Protein AF-A0A6P1DMI0-F1 (afdb_monomer)

Sequence (154 aa):
MKKLNNHMDSKLKIDDQISFDSKMQEMHSEELGFKTPENYFAQSKTTILEKVSNQREDRFNHFSRKRIVWAVAATIAIIFAVSVFKPNALPTLDNVPAIVSDTIDHLQNNNLAQGEIKEDEILITSLFVPDNEIDEFVDNYVLEELVYDEVMAN

Mean predicted aligned error: 22.58 Å

pLDDT: mean 71.64, std 15.77, range [43.0, 93.94]

Foldseek 3Di:
DDDDDPPPVVVVVVVVVVVVVVVVCCCCCPVVVHHDDPCPVVVVVVVVVVCVVVVPPPPPDPPPPVVVVVVVVVVVVVVVCCVVPDVPPPDDPVCDPCVCVVVVVVVVPDDPPPDPCPPVNLVVVLVVDDPVCSVVSVVVVVVVVVVVVVVVVD

Radius of gyration: 33.73 Å; Cα contacts (8 Å, |Δi|>4): 21; chains: 1; bounding box: 72×58×72 Å

Solvent-accessible surface area (backbone atoms only — not comparable to full-atom values): 9568 Å² total; per-residue (Å²): 142,89,88,87,70,76,68,63,63,51,53,54,54,50,52,55,50,54,52,50,47,52,50,52,52,44,45,36,39,74,75,66,67,40,85,72,65,87,64,47,65,62,51,50,52,53,52,49,54,51,53,66,58,57,71,69,70,82,73,80,63,89,71,56,69,69,55,52,57,55,53,57,51,51,54,55,50,51,52,51,50,54,67,70,55,56,86,81,70,70,71,58,84,91,60,69,61,73,85,54,45,68,55,51,60,46,57,77,70,44,70,95,72,80,56,90,77,48,80,69,49,57,64,56,52,54,75,75,46,57,83,94,48,42,66,62,54,51,52,53,50,56,53,51,53,55,50,51,51,59,62,73,73,107

Structure (mmCIF, N/CA/C/O backbone):
data_AF-A0A6P1DMI0-F1
#
_entry.id   AF-A0A6P1DMI0-F1
#
loop_
_atom_site.group_PDB
_atom_site.id
_atom_site.type_symbol
_atom_site.label_atom_id
_atom_site.label_alt_id
_atom_site.label_comp_id
_atom_site.label_asym_id
_atom_site.label_entity_id
_atom_site.label_seq_id
_atom_site.pdbx_PDB_ins_code
_atom_site.Cartn_x
_atom_site.Cartn_y
_atom_site.Cartn_z
_atom_site.occupancy
_atom_site.B_iso_or_equiv
_atom_site.auth_seq_id
_atom_site.auth_comp_id
_atom_site.auth_asym_id
_atom_site.auth_atom_id
_atom_site.pdbx_PDB_model_num
ATOM 1 N N . MET A 1 1 ? 21.608 -17.319 35.204 1.00 45.62 1 MET A N 1
ATOM 2 C CA . MET A 1 1 ? 20.183 -17.599 35.496 1.00 45.62 1 MET A CA 1
ATOM 3 C C . MET A 1 1 ? 19.466 -16.289 35.803 1.00 45.62 1 MET A C 1
ATOM 5 O O . MET A 1 1 ? 19.750 -15.700 36.833 1.00 45.62 1 MET A O 1
ATOM 9 N N . LYS A 1 2 ? 18.581 -15.812 34.919 1.00 48.62 2 LYS A N 1
ATOM 10 C CA . LYS A 1 2 ? 17.611 -14.740 35.212 1.00 48.62 2 LYS A CA 1
ATOM 11 C C . LYS A 1 2 ? 16.323 -15.034 34.439 1.00 48.62 2 LYS A C 1
ATOM 13 O O . LYS A 1 2 ? 16.154 -14.609 33.305 1.00 48.62 2 LYS A O 1
ATOM 18 N N . LYS A 1 3 ? 15.447 -15.832 35.042 1.00 53.44 3 LYS A N 1
ATOM 19 C CA . LYS A 1 3 ? 14.023 -15.890 34.703 1.00 53.44 3 LYS A CA 1
ATOM 20 C C . LYS A 1 3 ? 13.304 -15.488 35.973 1.00 53.44 3 LYS A C 1
ATOM 22 O O . LYS A 1 3 ? 13.368 -16.261 36.915 1.00 53.44 3 LYS A O 1
ATOM 27 N N . LEU A 1 4 ? 12.708 -14.303 36.001 1.00 59.50 4 LEU A N 1
ATOM 28 C CA . LEU A 1 4 ? 11.660 -13.871 36.930 1.00 59.50 4 LEU A CA 1
ATOM 29 C C . LEU A 1 4 ? 11.261 -12.455 36.496 1.00 59.50 4 LEU A C 1
ATOM 31 O O . LEU A 1 4 ? 12.139 -11.601 36.412 1.00 59.50 4 LEU A O 1
ATOM 35 N N . ASN A 1 5 ? 9.983 -12.284 36.122 1.00 52.38 5 ASN A N 1
ATOM 36 C CA . ASN A 1 5 ? 9.144 -11.076 36.298 1.00 52.38 5 ASN A CA 1
ATOM 37 C C . ASN A 1 5 ? 7.915 -11.001 35.368 1.00 52.38 5 ASN A C 1
ATOM 39 O O . ASN A 1 5 ? 7.096 -10.110 35.526 1.00 52.38 5 ASN A O 1
ATOM 43 N N . ASN A 1 6 ? 7.673 -11.975 34.487 1.00 55.72 6 ASN A N 1
ATOM 44 C CA . ASN A 1 6 ? 6.541 -11.876 33.546 1.00 55.72 6 ASN A CA 1
ATOM 45 C C . ASN A 1 6 ? 5.152 -12.209 34.139 1.00 55.72 6 ASN A C 1
ATOM 47 O O . ASN A 1 6 ? 4.156 -12.079 33.437 1.00 55.72 6 ASN A O 1
ATOM 51 N N . HIS A 1 7 ? 5.057 -12.674 35.391 1.00 49.50 7 HIS A N 1
ATOM 52 C CA . HIS A 1 7 ? 3.793 -13.167 35.967 1.00 49.50 7 HIS A CA 1
ATOM 53 C C . HIS A 1 7 ? 3.008 -12.105 36.760 1.00 49.50 7 HIS A C 1
ATOM 55 O O . HIS A 1 7 ? 1.798 -12.231 36.928 1.00 49.50 7 HIS A O 1
ATOM 61 N N . MET A 1 8 ? 3.669 -11.063 37.274 1.00 45.12 8 MET A N 1
ATOM 62 C CA . MET A 1 8 ? 2.992 -10.027 38.069 1.00 45.12 8 MET A CA 1
ATOM 63 C C . MET A 1 8 ? 2.364 -8.953 37.170 1.00 45.12 8 MET A C 1
ATOM 65 O O . MET A 1 8 ? 1.224 -8.555 37.394 1.00 45.12 8 MET A O 1
ATOM 69 N N . ASP A 1 9 ? 3.052 -8.600 36.081 1.00 56.78 9 ASP A N 1
ATOM 70 C CA . ASP A 1 9 ? 2.561 -7.651 35.075 1.00 56.78 9 ASP A CA 1
ATOM 71 C C . ASP A 1 9 ? 1.380 -8.192 34.260 1.00 56.78 9 ASP A C 1
ATOM 73 O O . ASP A 1 9 ? 0.527 -7.423 33.819 1.00 56.78 9 ASP A O 1
ATOM 77 N N . SER A 1 10 ? 1.298 -9.510 34.046 1.00 59.75 10 SER A N 1
ATOM 78 C CA . SER A 1 10 ? 0.162 -10.108 33.338 1.00 59.75 10 SER A CA 1
ATOM 79 C C . SER A 1 10 ? -1.108 -10.068 34.183 1.00 59.75 10 SER A C 1
ATOM 81 O O . SER A 1 10 ? -2.172 -9.754 33.659 1.00 59.75 10 SER A O 1
ATOM 83 N N . LYS A 1 11 ? -1.003 -10.322 35.493 1.00 58.12 11 LYS A N 1
ATOM 84 C CA . LYS A 1 11 ? -2.152 -10.315 36.405 1.00 58.12 11 LYS A CA 1
ATOM 85 C C . LYS A 1 11 ? -2.742 -8.912 36.577 1.00 58.12 11 LYS A C 1
ATOM 87 O O . LYS A 1 11 ? -3.959 -8.784 36.561 1.00 58.12 11 LYS A O 1
ATOM 92 N N . LEU A 1 12 ? -1.894 -7.882 36.672 1.00 56.47 12 LEU A N 1
ATOM 93 C CA . LEU A 1 12 ? -2.337 -6.483 36.742 1.00 56.47 12 LEU A CA 1
ATOM 94 C C . LEU A 1 12 ? -3.076 -6.064 35.460 1.00 56.47 12 LEU A C 1
ATOM 96 O O . LEU A 1 12 ? -4.161 -5.502 35.517 1.00 56.47 12 LEU A O 1
ATOM 100 N N . LYS A 1 13 ? -2.530 -6.430 34.291 1.00 60.72 13 LYS A N 1
ATOM 101 C CA . LYS A 1 13 ? -3.154 -6.139 32.990 1.00 60.72 13 LYS A CA 1
ATOM 102 C C . LYS A 1 13 ? -4.493 -6.847 32.785 1.00 60.72 13 LYS A C 1
ATOM 104 O O . LYS A 1 13 ? -5.353 -6.307 32.099 1.00 60.72 13 LYS A O 1
ATOM 109 N N . ILE A 1 14 ? -4.660 -8.050 33.334 1.00 61.78 14 ILE A N 1
ATOM 110 C CA . ILE A 1 14 ? -5.925 -8.795 33.269 1.00 61.78 14 ILE A CA 1
ATOM 111 C C . ILE A 1 14 ? -6.981 -8.124 34.157 1.00 61.78 14 ILE A C 1
ATOM 113 O O . ILE A 1 14 ? -8.115 -7.959 33.718 1.00 61.78 14 ILE A O 1
ATOM 117 N N . ASP A 1 15 ? -6.604 -7.690 35.361 1.00 63.16 15 ASP A N 1
ATOM 118 C CA . ASP A 1 15 ? -7.502 -7.010 36.306 1.00 63.16 15 ASP A CA 1
ATOM 119 C C . ASP A 1 15 ? -7.993 -5.657 35.755 1.00 63.16 15 ASP A C 1
ATOM 121 O O . ASP A 1 15 ? -9.192 -5.374 35.744 1.00 63.16 15 ASP A O 1
ATOM 125 N N . ASP A 1 16 ? -7.087 -4.879 35.155 1.00 67.19 16 ASP A N 1
ATOM 126 C CA . ASP A 1 16 ? -7.419 -3.608 34.500 1.00 67.19 16 ASP A CA 1
ATOM 127 C C . ASP A 1 16 ? -8.330 -3.790 33.269 1.00 67.19 16 ASP A C 1
ATOM 129 O O . ASP A 1 16 ? -9.208 -2.966 32.999 1.00 67.19 16 ASP A O 1
ATOM 133 N N . GLN A 1 17 ? -8.154 -4.875 32.505 1.00 67.38 17 GLN A N 1
ATOM 134 C CA . GLN A 1 17 ? -9.000 -5.169 31.342 1.00 67.38 17 GLN A CA 1
ATOM 135 C C . GLN A 1 17 ? -10.411 -5.604 31.743 1.00 67.38 17 GLN A C 1
ATOM 137 O O . GLN A 1 17 ? -11.376 -5.141 31.130 1.00 67.38 17 GLN A O 1
ATOM 142 N N . ILE A 1 18 ? -10.528 -6.438 32.781 1.00 69.81 18 ILE A N 1
ATOM 143 C CA . ILE A 1 18 ? -11.816 -6.845 33.360 1.00 69.81 18 ILE A CA 1
ATOM 144 C C . ILE A 1 18 ? -12.551 -5.614 33.913 1.00 69.81 18 ILE A C 1
ATOM 146 O O . ILE A 1 18 ? -13.748 -5.446 33.673 1.00 69.81 18 ILE A O 1
ATOM 150 N N . SER A 1 19 ? -11.819 -4.711 34.573 1.00 78.44 19 SER A N 1
ATOM 151 C CA . SER A 1 19 ? -12.333 -3.430 35.074 1.00 78.44 19 SER A CA 1
ATOM 152 C C . SER A 1 19 ? -12.887 -2.540 33.953 1.00 78.44 19 SER A C 1
ATOM 154 O O . SER A 1 19 ? -13.989 -1.998 34.067 1.00 78.44 19 SER A O 1
ATOM 156 N N . PHE A 1 20 ? -12.180 -2.438 32.823 1.00 87.88 20 PHE A N 1
ATOM 157 C CA . PHE A 1 20 ? -12.643 -1.647 31.681 1.00 87.88 20 PHE A CA 1
ATOM 158 C C . PHE A 1 20 ? -13.932 -2.197 31.052 1.00 87.88 20 PHE A C 1
ATOM 160 O O . PHE A 1 20 ? -14.851 -1.426 30.775 1.00 87.88 20 PHE A O 1
ATOM 167 N N . ASP A 1 21 ? -14.011 -3.509 30.812 1.00 88.38 21 ASP A N 1
ATOM 168 C CA . ASP A 1 21 ? -15.167 -4.109 30.131 1.00 88.38 21 ASP A CA 1
ATOM 169 C C . ASP A 1 21 ? -16.436 -4.007 30.985 1.00 88.38 21 ASP A C 1
ATOM 171 O O . ASP A 1 21 ? -17.500 -3.655 30.468 1.00 88.38 21 ASP A O 1
ATOM 175 N N . SER A 1 22 ? -16.305 -4.222 32.298 1.00 88.19 22 SER A N 1
ATOM 176 C CA . SER A 1 22 ? -17.397 -4.026 33.256 1.00 88.19 22 SER A CA 1
ATOM 177 C C . SER A 1 22 ? -17.871 -2.572 33.280 1.00 88.19 22 SER A C 1
ATOM 179 O O . SER A 1 22 ? -19.071 -2.318 33.223 1.00 88.19 22 SER A O 1
ATOM 181 N N . LYS A 1 23 ? -16.938 -1.612 33.301 1.00 91.56 23 LYS A N 1
ATOM 182 C CA . LYS A 1 23 ? -17.259 -0.180 33.323 1.00 91.56 23 LYS A CA 1
ATOM 183 C C . LYS A 1 23 ? -17.986 0.279 32.057 1.00 91.56 23 LYS A C 1
ATOM 185 O O . LYS A 1 23 ? -18.922 1.069 32.134 1.00 91.56 23 LYS A O 1
ATOM 190 N N . MET A 1 24 ? -17.569 -0.204 30.887 1.00 90.81 24 MET A N 1
ATOM 191 C CA . MET A 1 24 ? -18.249 0.115 29.628 1.00 90.81 24 MET A CA 1
ATOM 192 C C . MET A 1 24 ? -19.656 -0.485 29.589 1.00 90.81 24 MET A C 1
ATOM 194 O O . MET A 1 24 ? -20.600 0.188 29.183 1.00 90.81 24 MET A O 1
ATOM 198 N N . GLN A 1 25 ? -19.819 -1.726 30.048 1.00 90.50 25 GLN A N 1
ATOM 199 C CA . GLN A 1 25 ? -21.132 -2.361 30.140 1.00 90.50 25 GLN A CA 1
ATOM 200 C C . GLN A 1 25 ? -22.079 -1.578 31.065 1.00 90.50 25 GLN A C 1
ATOM 202 O O . GLN A 1 25 ? -23.231 -1.341 30.697 1.00 90.50 25 GLN A O 1
ATOM 207 N N . GLU A 1 26 ? -21.591 -1.145 32.227 1.00 90.50 26 GLU A N 1
ATOM 208 C CA . GLU A 1 26 ? -22.336 -0.317 33.182 1.00 90.50 26 GLU A CA 1
ATOM 209 C C . GLU A 1 26 ? -22.730 1.033 32.571 1.00 90.50 26 GLU A C 1
ATOM 211 O O . GLU A 1 26 ? -23.908 1.365 32.548 1.00 90.50 26 GLU A O 1
ATOM 216 N N . MET A 1 27 ? -21.795 1.761 31.956 1.00 92.38 27 MET A N 1
ATOM 217 C CA . MET A 1 27 ? -22.084 3.040 31.293 1.00 92.38 27 MET A CA 1
ATOM 218 C C . MET A 1 27 ? -23.174 2.904 30.221 1.00 92.38 27 MET A C 1
ATOM 220 O O . MET A 1 27 ? -24.127 3.680 30.178 1.00 92.38 27 MET A O 1
ATOM 224 N N . HIS A 1 28 ? -23.068 1.903 29.346 1.00 92.62 28 HIS A N 1
ATOM 225 C CA . HIS A 1 28 ? -24.053 1.733 28.281 1.00 92.62 28 HIS A CA 1
ATOM 226 C C . HIS A 1 28 ? -25.431 1.334 28.812 1.00 92.62 28 HIS A C 1
ATOM 228 O O . HIS A 1 28 ? -26.429 1.845 28.304 1.00 92.62 28 HIS A O 1
ATOM 234 N N . SER A 1 29 ? -25.492 0.471 29.827 1.00 90.88 29 SER A N 1
ATOM 235 C CA . SER A 1 29 ? -26.762 -0.018 30.371 1.00 90.88 29 SER A CA 1
ATOM 236 C C . SER A 1 29 ? -27.415 0.949 31.358 1.00 90.88 29 SER A C 1
ATOM 238 O O . SER A 1 29 ? -28.588 1.273 31.178 1.00 90.88 29 SER A O 1
ATOM 240 N N . GLU A 1 30 ? -26.671 1.432 32.349 1.00 89.44 30 GLU A N 1
ATOM 241 C CA . GLU A 1 30 ? -27.176 2.241 33.462 1.00 89.44 30 GLU A CA 1
ATOM 242 C C . GLU A 1 30 ? -27.210 3.737 33.129 1.00 89.44 30 GLU A C 1
ATOM 244 O O . GLU A 1 30 ? -28.201 4.407 33.415 1.00 89.44 30 GLU A O 1
ATOM 249 N N . GLU A 1 31 ? -26.169 4.281 32.487 1.00 90.81 31 GLU A N 1
ATOM 250 C CA . GLU A 1 31 ? -26.124 5.721 32.184 1.00 90.81 31 GLU A CA 1
ATOM 251 C C . GLU A 1 31 ? -26.849 6.056 30.877 1.00 90.81 31 GLU A C 1
ATOM 253 O O . GLU A 1 31 ? -27.580 7.044 30.798 1.00 90.81 31 GLU A O 1
ATOM 258 N N . LEU A 1 32 ? -26.656 5.236 29.840 1.00 93.56 32 LEU A N 1
ATOM 259 C CA . LEU A 1 32 ? -27.190 5.509 28.503 1.00 93.56 32 LEU A CA 1
ATOM 260 C C . LEU A 1 32 ? -28.497 4.759 28.199 1.00 93.56 32 LEU A C 1
ATOM 262 O O . LEU A 1 32 ? -29.143 5.050 27.191 1.00 93.56 32 LEU A O 1
ATOM 266 N N . GLY A 1 33 ? -28.899 3.799 29.040 1.00 90.94 33 GLY A N 1
ATOM 267 C CA . GLY A 1 33 ? -30.130 3.022 28.856 1.00 90.94 33 GLY A CA 1
ATOM 268 C C . GLY A 1 33 ? -30.106 2.051 27.665 1.00 90.94 33 GLY A C 1
ATOM 269 O O . GLY A 1 33 ? -31.156 1.545 27.257 1.00 90.94 33 GLY A O 1
ATOM 270 N N . PHE A 1 34 ? -28.935 1.778 27.085 1.00 90.62 34 PHE A N 1
ATOM 271 C CA . PHE A 1 34 ? -28.756 0.866 25.957 1.00 90.62 34 PHE A CA 1
ATOM 272 C C . PHE A 1 34 ? -28.271 -0.508 26.421 1.00 90.62 34 PHE A C 1
ATOM 274 O O . PHE A 1 34 ? -27.219 -0.658 27.037 1.00 90.62 34 PHE A O 1
ATOM 281 N N . LYS A 1 35 ? -29.002 -1.561 26.049 1.00 87.69 35 LYS A N 1
ATOM 282 C CA . LYS A 1 35 ? -28.570 -2.939 26.312 1.00 87.69 35 LYS A CA 1
ATOM 283 C C . LYS A 1 35 ? -27.565 -3.383 25.253 1.00 87.69 35 LYS A C 1
ATOM 285 O O . LYS A 1 35 ? -27.940 -3.631 24.108 1.00 87.69 35 LYS A O 1
ATOM 290 N N . THR A 1 36 ? -26.302 -3.509 25.639 1.00 88.75 36 THR A N 1
ATOM 291 C CA . THR A 1 36 ? -25.273 -4.175 24.833 1.00 88.75 36 THR A CA 1
ATOM 292 C C . THR A 1 36 ? -25.344 -5.695 25.021 1.00 88.75 36 THR A C 1
ATOM 294 O O . THR A 1 36 ? -25.655 -6.156 26.123 1.00 88.75 36 THR A O 1
ATOM 297 N N . PRO A 1 37 ? -25.074 -6.493 23.969 1.00 90.75 37 PRO A N 1
ATOM 298 C CA . PRO A 1 37 ? -24.978 -7.945 24.086 1.00 90.75 37 PRO A CA 1
ATOM 299 C C . PRO A 1 37 ? -23.910 -8.375 25.095 1.00 90.75 37 PRO A C 1
ATOM 301 O O . PRO A 1 37 ? -22.907 -7.686 25.291 1.00 90.75 37 PRO A O 1
ATOM 304 N N . GLU A 1 38 ? -24.105 -9.547 25.694 1.00 87.69 38 GLU A N 1
ATOM 305 C CA . GLU A 1 38 ? -23.142 -10.118 26.632 1.00 87.69 38 GLU A CA 1
ATOM 306 C C . GLU A 1 38 ? -21.767 -10.287 25.967 1.00 87.69 38 GLU A C 1
ATOM 308 O O . GLU A 1 38 ? -21.667 -10.730 24.822 1.00 87.69 38 GLU A O 1
ATOM 313 N N . ASN A 1 39 ? -20.699 -9.930 26.683 1.00 88.94 39 ASN A N 1
ATOM 314 C CA . ASN A 1 39 ? -19.310 -10.036 26.220 1.00 88.94 39 ASN A CA 1
ATOM 315 C C . ASN A 1 39 ? -18.969 -9.224 24.949 1.00 88.94 39 ASN A C 1
ATOM 317 O O . ASN A 1 39 ? -17.929 -9.472 24.336 1.00 88.94 39 ASN A O 1
ATOM 321 N N . TYR A 1 40 ? -19.779 -8.225 24.567 1.00 92.06 40 TYR A N 1
ATOM 322 C CA . TYR A 1 40 ? -19.548 -7.401 23.369 1.00 92.06 40 TYR A CA 1
ATOM 323 C C . TYR A 1 40 ? -18.152 -6.752 23.338 1.00 92.06 40 TYR A C 1
ATOM 325 O O . TYR A 1 40 ? -17.427 -6.865 22.348 1.00 92.06 40 TYR A O 1
ATOM 333 N N . PHE A 1 41 ? -17.743 -6.098 24.429 1.00 93.25 41 PHE A N 1
ATOM 334 C CA . PHE A 1 41 ? -16.458 -5.391 24.494 1.00 93.25 41 PHE A CA 1
ATOM 335 C C . PHE A 1 41 ? -15.264 -6.349 24.451 1.00 93.25 41 PHE A C 1
ATOM 337 O O . PHE A 1 41 ? -14.306 -6.105 23.712 1.00 93.25 41 PHE A O 1
ATOM 344 N N . ALA A 1 42 ? -15.360 -7.477 25.158 1.00 90.94 42 ALA A N 1
ATOM 345 C CA . ALA A 1 42 ? -14.345 -8.522 25.139 1.00 90.94 42 ALA A CA 1
ATOM 346 C C . ALA A 1 42 ? -14.190 -9.131 23.733 1.00 90.94 42 ALA A C 1
ATOM 348 O O . ALA A 1 42 ? -13.076 -9.215 23.213 1.00 90.94 42 ALA A O 1
ATOM 349 N N . GLN A 1 43 ? -15.304 -9.485 23.078 1.00 93.06 43 GLN A N 1
ATOM 350 C CA . GLN A 1 43 ? -15.298 -10.060 21.730 1.00 93.06 43 GLN A CA 1
ATOM 351 C C . GLN A 1 43 ? -14.802 -9.067 20.672 1.00 93.06 43 GLN A C 1
ATOM 353 O O . GLN A 1 43 ? -14.065 -9.442 19.761 1.00 93.06 43 GLN A O 1
ATOM 358 N N . SER A 1 44 ? -15.180 -7.793 20.778 1.00 93.12 44 SER A N 1
ATOM 359 C CA . SER A 1 44 ? -14.726 -6.750 19.854 1.00 93.12 44 SER A CA 1
ATOM 360 C C . SER A 1 44 ? -13.201 -6.609 19.886 1.00 93.12 44 SER A C 1
ATOM 362 O O . SER A 1 44 ? -12.550 -6.644 18.840 1.00 93.12 44 SER A O 1
ATOM 364 N N . LYS A 1 45 ? -12.607 -6.562 21.086 1.00 91.06 45 LYS A N 1
ATOM 365 C CA . LYS A 1 45 ? -11.149 -6.480 21.267 1.00 91.06 45 LYS A CA 1
ATOM 366 C C . LYS A 1 45 ? -10.420 -7.673 20.654 1.00 91.06 45 LYS A C 1
ATOM 368 O O . LYS A 1 45 ? -9.467 -7.473 19.900 1.00 91.06 45 LYS A O 1
ATOM 373 N N . THR A 1 46 ? -10.861 -8.897 20.954 1.00 91.94 46 THR A N 1
ATOM 374 C CA . THR A 1 46 ? -10.223 -10.109 20.412 1.00 91.94 46 THR A CA 1
ATOM 375 C C . THR A 1 46 ? -10.334 -10.155 18.891 1.00 91.94 46 THR A C 1
ATOM 377 O O . THR A 1 46 ? -9.333 -10.389 18.217 1.00 91.94 46 THR A O 1
ATOM 380 N N . THR A 1 47 ? -11.506 -9.814 18.348 1.00 93.94 47 THR A N 1
ATOM 381 C CA . THR A 1 47 ? -11.753 -9.761 16.900 1.00 93.94 47 THR A CA 1
ATOM 382 C C . THR A 1 47 ? -10.858 -8.734 16.202 1.00 93.94 47 THR A C 1
ATOM 384 O O . THR A 1 47 ? -10.326 -9.003 1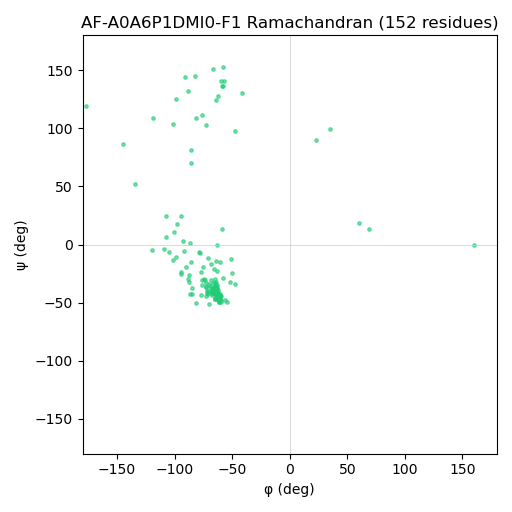5.125 1.00 93.94 47 THR A O 1
ATOM 387 N N . ILE A 1 48 ? -10.678 -7.545 16.788 1.00 93.69 48 ILE A N 1
ATOM 388 C CA . ILE A 1 48 ? -9.805 -6.505 16.225 1.00 93.69 48 ILE A CA 1
ATOM 389 C C . ILE A 1 48 ? -8.348 -6.975 16.226 1.00 93.69 48 ILE A C 1
ATOM 391 O O . ILE A 1 48 ? -7.674 -6.853 15.203 1.00 93.69 48 ILE A O 1
ATOM 395 N N . LEU A 1 49 ? -7.866 -7.537 17.339 1.00 91.56 49 LEU A N 1
ATOM 396 C CA . LEU A 1 49 ? -6.491 -8.035 17.447 1.00 91.56 49 LEU A CA 1
ATOM 397 C C . LEU A 1 49 ? -6.203 -9.141 16.428 1.00 91.56 49 LEU A C 1
ATOM 399 O O . LEU A 1 49 ? -5.172 -9.101 15.756 1.00 91.56 49 LEU A O 1
ATOM 403 N N . GLU A 1 50 ? -7.129 -10.085 16.270 1.00 92.75 50 GLU A N 1
ATOM 404 C CA . GLU A 1 50 ? -7.016 -11.161 15.287 1.00 92.75 50 GLU A CA 1
ATOM 405 C C . GLU A 1 50 ? -6.961 -10.609 13.856 1.00 92.75 50 GLU A C 1
ATOM 407 O O . GLU A 1 50 ? -6.063 -10.960 13.088 1.00 92.75 50 GLU A O 1
ATOM 412 N N . LYS A 1 51 ? -7.867 -9.686 13.507 1.00 89.62 51 LYS A N 1
ATOM 413 C CA . LYS A 1 51 ? -7.898 -9.064 12.175 1.00 89.62 51 LYS A CA 1
ATOM 414 C C . LYS A 1 51 ? -6.620 -8.289 11.864 1.00 89.62 51 LYS A C 1
ATOM 416 O O . LYS A 1 51 ? -6.090 -8.424 10.766 1.00 89.62 51 LYS A O 1
ATOM 421 N N . VAL A 1 52 ? -6.108 -7.504 12.812 1.00 88.19 52 VAL A N 1
ATOM 422 C CA . VAL A 1 52 ? -4.888 -6.700 12.610 1.00 88.19 52 VAL A CA 1
ATOM 423 C C . VAL A 1 52 ? -3.639 -7.586 12.532 1.00 88.19 52 VAL A C 1
ATOM 425 O O . VAL A 1 52 ? -2.717 -7.270 11.777 1.00 88.19 52 VAL A O 1
ATOM 428 N N . SER A 1 53 ? -3.605 -8.698 13.272 1.00 81.38 53 SER A N 1
ATOM 429 C CA . SER A 1 53 ? -2.494 -9.659 13.237 1.00 81.38 53 SER A CA 1
ATOM 430 C C . SER A 1 53 ? -2.460 -10.431 11.915 1.00 81.38 53 SER A C 1
ATOM 432 O O . SER A 1 53 ? -1.440 -10.442 11.225 1.00 81.38 53 SER A O 1
ATOM 434 N N . ASN A 1 54 ? -3.593 -11.012 11.518 1.00 69.56 54 ASN A N 1
ATOM 435 C CA . ASN A 1 54 ? -3.676 -11.889 10.346 1.00 69.56 54 ASN A CA 1
ATOM 436 C C . ASN A 1 54 ? -3.636 -11.123 9.014 1.00 69.56 54 ASN A C 1
ATOM 438 O O . ASN A 1 54 ? -3.265 -11.687 7.987 1.00 69.56 54 ASN A O 1
ATOM 442 N N . GLN A 1 55 ? -3.920 -9.815 9.007 1.00 63.56 55 GLN A N 1
ATOM 443 C CA . GLN A 1 55 ? -3.803 -8.973 7.808 1.00 63.56 55 GLN A CA 1
ATOM 444 C C . GLN A 1 55 ? -2.370 -8.914 7.232 1.00 63.56 55 GLN A C 1
ATOM 446 O O . GLN A 1 55 ? -2.180 -8.484 6.091 1.00 63.56 55 GLN A O 1
ATOM 451 N N . ARG A 1 56 ? -1.349 -9.338 7.990 1.00 59.50 56 ARG A N 1
ATOM 452 C CA . ARG A 1 56 ? 0.055 -9.309 7.552 1.00 59.50 56 ARG A CA 1
ATOM 453 C C . ARG A 1 56 ? 0.527 -10.578 6.836 1.00 59.50 56 ARG A C 1
ATOM 455 O O . ARG A 1 56 ? 1.525 -10.493 6.126 1.00 59.50 56 ARG A O 1
ATOM 462 N N . GLU A 1 57 ? -0.153 -11.716 6.982 1.00 61.62 57 GLU A N 1
ATOM 463 C CA . GLU A 1 57 ? 0.406 -13.012 6.553 1.00 61.62 57 GLU A CA 1
ATOM 464 C C . GLU A 1 57 ? -0.003 -13.444 5.129 1.00 61.62 57 GLU A C 1
ATOM 466 O O . GLU A 1 57 ? 0.781 -14.096 4.441 1.00 61.62 57 GLU A O 1
ATOM 471 N N . ASP A 1 58 ? -1.138 -12.977 4.597 1.00 57.19 58 ASP A N 1
ATOM 472 C CA . ASP A 1 58 ? -1.694 -13.481 3.323 1.00 57.19 58 ASP A CA 1
ATOM 473 C C . ASP A 1 58 ? -1.306 -12.688 2.057 1.00 57.19 58 ASP A C 1
ATOM 475 O O . ASP A 1 58 ? -1.984 -12.731 1.027 1.00 57.19 58 ASP A O 1
ATOM 479 N N . ARG A 1 59 ? -0.177 -11.966 2.072 1.00 57.12 59 ARG A N 1
ATOM 480 C CA . ARG A 1 59 ? 0.293 -11.190 0.900 1.00 57.12 59 ARG A CA 1
ATOM 481 C C . ARG A 1 59 ? 1.363 -11.879 0.050 1.00 57.12 59 ARG A C 1
ATOM 483 O O . ARG A 1 59 ? 1.988 -11.222 -0.782 1.00 57.12 59 ARG A O 1
ATOM 490 N N . PHE A 1 60 ? 1.546 -13.196 0.157 1.00 55.53 60 PHE A N 1
ATOM 491 C CA . PHE A 1 60 ? 2.437 -13.938 -0.749 1.00 55.53 60 PHE A CA 1
ATOM 492 C C . PHE A 1 60 ? 1.743 -14.374 -2.047 1.00 55.53 60 PHE A C 1
ATOM 494 O O . PHE A 1 60 ? 1.488 -15.539 -2.333 1.00 55.53 60 PHE A O 1
ATOM 501 N N . ASN A 1 61 ? 1.475 -13.348 -2.852 1.00 58.56 61 ASN A N 1
ATOM 502 C CA . ASN A 1 61 ? 1.647 -13.266 -4.298 1.00 58.56 61 ASN A CA 1
ATOM 503 C C . ASN A 1 61 ? 1.678 -14.597 -5.088 1.00 58.56 61 ASN A C 1
ATOM 505 O O . ASN A 1 61 ? 2.740 -15.116 -5.440 1.00 58.56 61 ASN A O 1
ATOM 509 N N . HIS A 1 62 ? 0.505 -15.064 -5.526 1.00 57.09 62 HIS A N 1
ATOM 510 C CA . HIS A 1 62 ? 0.349 -16.123 -6.539 1.00 57.09 62 HIS A CA 1
ATOM 511 C C . HIS A 1 62 ? 0.922 -15.734 -7.931 1.00 57.09 62 HIS A C 1
ATOM 513 O O . HIS A 1 62 ? 0.880 -16.515 -8.882 1.00 57.09 62 HIS A O 1
ATOM 519 N N . PHE A 1 63 ? 1.470 -14.519 -8.068 1.00 57.66 63 PHE A N 1
ATOM 520 C CA . PHE A 1 63 ? 1.903 -13.898 -9.322 1.00 57.66 63 PHE A CA 1
ATOM 521 C C . PHE A 1 63 ? 3.384 -14.136 -9.685 1.00 57.66 63 PHE A C 1
ATOM 523 O O . PHE A 1 63 ? 3.825 -13.763 -10.772 1.00 57.66 63 PHE A O 1
ATOM 530 N N . SER A 1 64 ? 4.174 -14.768 -8.810 1.00 60.25 64 SER A N 1
ATOM 531 C CA . SER A 1 64 ? 5.624 -14.942 -9.012 1.00 60.25 64 SER A CA 1
ATOM 532 C C . SER A 1 64 ? 6.011 -16.192 -9.813 1.00 60.25 64 SER A C 1
ATOM 534 O O . SER A 1 64 ? 7.035 -16.185 -10.493 1.00 60.25 64 SER A O 1
ATOM 536 N N . ARG A 1 65 ? 5.192 -17.256 -9.820 1.00 60.78 65 ARG A N 1
ATOM 537 C CA . ARG A 1 65 ? 5.575 -18.534 -10.459 1.00 60.78 65 ARG A CA 1
ATOM 538 C C . ARG A 1 65 ? 5.662 -18.458 -11.987 1.00 60.78 65 ARG A C 1
ATOM 540 O O . ARG A 1 65 ? 6.560 -19.053 -12.570 1.00 60.78 65 ARG A O 1
ATOM 547 N N . LYS A 1 66 ? 4.774 -17.705 -12.648 1.00 60.16 66 LYS A N 1
ATOM 548 C CA . LYS A 1 66 ? 4.766 -17.594 -14.123 1.00 60.16 66 LYS A CA 1
ATOM 549 C C . LYS A 1 66 ? 5.879 -16.684 -14.662 1.00 60.16 66 LYS A C 1
ATOM 551 O O . LYS A 1 66 ? 6.404 -16.954 -15.736 1.00 60.16 66 LYS A O 1
ATOM 556 N N . ARG A 1 67 ? 6.286 -15.660 -13.898 1.00 61.47 67 ARG A N 1
ATOM 557 C CA . ARG A 1 67 ? 7.381 -14.744 -14.273 1.00 61.47 67 ARG A CA 1
ATOM 558 C C . ARG A 1 67 ? 8.752 -15.434 -14.251 1.00 61.47 67 ARG A C 1
ATOM 560 O O . ARG A 1 67 ? 9.570 -15.177 -15.126 1.00 61.47 67 ARG A O 1
ATOM 567 N N . ILE A 1 68 ? 8.975 -16.359 -13.311 1.00 67.00 68 ILE A N 1
ATOM 568 C CA . ILE A 1 68 ? 10.240 -17.111 -13.212 1.00 67.00 68 ILE A CA 1
ATOM 569 C C . ILE A 1 68 ? 10.451 -18.020 -14.434 1.00 67.00 68 ILE A C 1
ATOM 571 O O . ILE A 1 68 ? 11.564 -18.110 -14.940 1.00 67.00 68 ILE A O 1
ATOM 575 N N . VAL A 1 69 ? 9.392 -18.639 -14.971 1.00 67.25 69 VAL A N 1
ATOM 576 C CA . VAL A 1 69 ? 9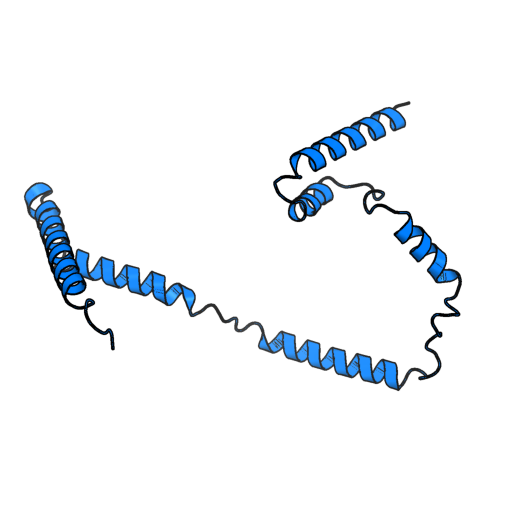.506 -19.512 -16.159 1.00 67.25 69 VAL A CA 1
ATOM 577 C 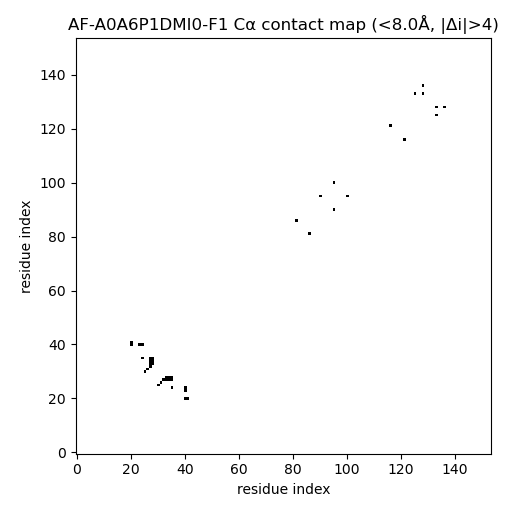C . VAL A 1 69 ? 9.981 -18.733 -17.393 1.00 67.25 69 VAL A C 1
ATOM 579 O O . VAL A 1 69 ? 10.783 -19.241 -18.171 1.00 67.25 69 VAL A O 1
ATOM 582 N N . TRP A 1 70 ? 9.541 -17.483 -17.554 1.00 70.81 70 TRP A N 1
ATOM 583 C CA . TRP A 1 70 ? 9.952 -16.636 -18.680 1.00 70.81 70 TRP A CA 1
ATOM 584 C C . TRP A 1 70 ? 11.402 -16.161 -18.532 1.00 70.81 70 TRP A C 1
ATOM 586 O O . TRP A 1 70 ? 12.139 -16.131 -19.515 1.00 70.81 70 TRP A O 1
ATOM 596 N N . ALA A 1 71 ? 11.839 -15.875 -17.301 1.00 74.19 71 ALA A N 1
ATOM 597 C CA . ALA A 1 71 ? 13.230 -15.529 -17.016 1.00 74.19 71 ALA A CA 1
ATOM 598 C C . ALA A 1 71 ? 14.190 -16.690 -17.338 1.00 74.19 71 ALA A C 1
ATOM 600 O O . ALA A 1 71 ? 15.226 -16.469 -17.959 1.00 74.19 71 ALA A O 1
ATOM 601 N N . VAL A 1 72 ? 13.824 -17.931 -16.987 1.00 80.06 72 VAL A N 1
ATOM 602 C CA . VAL A 1 72 ? 14.639 -19.125 -17.289 1.00 80.06 72 VAL A CA 1
ATOM 603 C C . VAL A 1 72 ? 14.741 -19.380 -18.798 1.00 80.06 72 VAL A C 1
ATOM 605 O O . VAL A 1 72 ? 15.796 -19.772 -19.287 1.00 80.06 72 VAL A O 1
ATOM 608 N N . ALA A 1 73 ? 13.678 -19.133 -19.566 1.00 81.62 73 ALA A N 1
ATOM 609 C CA . ALA A 1 73 ? 13.728 -19.282 -21.021 1.00 81.62 73 ALA A CA 1
ATOM 610 C C . ALA A 1 73 ? 14.642 -18.233 -21.686 1.00 81.62 73 ALA A C 1
ATOM 612 O O . ALA A 1 73 ? 15.421 -18.570 -22.580 1.00 81.62 73 ALA A O 1
ATOM 613 N N . ALA A 1 74 ? 14.587 -16.975 -21.229 1.00 82.31 74 ALA A N 1
ATOM 614 C CA . ALA A 1 74 ? 15.412 -15.892 -21.766 1.00 82.31 74 ALA A CA 1
ATOM 615 C C . ALA A 1 74 ? 16.914 -16.129 -21.537 1.00 82.31 74 ALA A C 1
ATOM 617 O O . ALA A 1 74 ? 17.714 -15.907 -22.445 1.00 82.31 74 ALA A O 1
ATOM 618 N N . THR A 1 75 ? 17.310 -16.630 -20.361 1.00 84.12 75 THR A N 1
ATOM 619 C CA . THR A 1 75 ? 18.726 -16.911 -20.070 1.00 84.12 75 THR A CA 1
ATOM 620 C C . THR A 1 75 ? 19.285 -18.019 -20.959 1.00 84.12 75 THR A C 1
ATOM 622 O O . THR A 1 75 ? 20.382 -17.871 -21.497 1.00 84.12 75 THR A O 1
ATOM 625 N N . ILE A 1 76 ? 18.523 -19.094 -21.187 1.00 87.25 76 ILE A N 1
ATOM 626 C CA . ILE A 1 76 ? 18.923 -20.182 -22.091 1.00 87.25 76 ILE A CA 1
ATOM 627 C C . ILE A 1 76 ? 19.072 -19.660 -23.527 1.00 87.25 76 ILE A C 1
ATOM 629 O O . ILE A 1 76 ? 20.056 -19.983 -24.191 1.00 87.25 76 ILE A O 1
ATOM 633 N N . ALA A 1 77 ? 18.148 -18.814 -23.994 1.00 86.75 77 ALA A N 1
ATOM 634 C CA . ALA A 1 77 ? 18.217 -18.221 -25.328 1.00 86.75 77 ALA A CA 1
ATOM 635 C C . ALA A 1 77 ? 19.444 -17.308 -25.511 1.00 86.75 77 ALA A C 1
ATOM 637 O O . ALA A 1 77 ? 20.106 -17.392 -26.544 1.00 86.75 77 ALA A O 1
ATOM 638 N N . ILE A 1 78 ? 19.788 -16.488 -24.509 1.00 86.75 78 ILE A N 1
ATOM 639 C CA . ILE A 1 78 ? 20.985 -15.628 -24.539 1.00 86.75 78 ILE A CA 1
ATOM 640 C C . ILE A 1 78 ? 22.260 -16.476 -24.589 1.00 86.75 78 ILE A C 1
ATOM 642 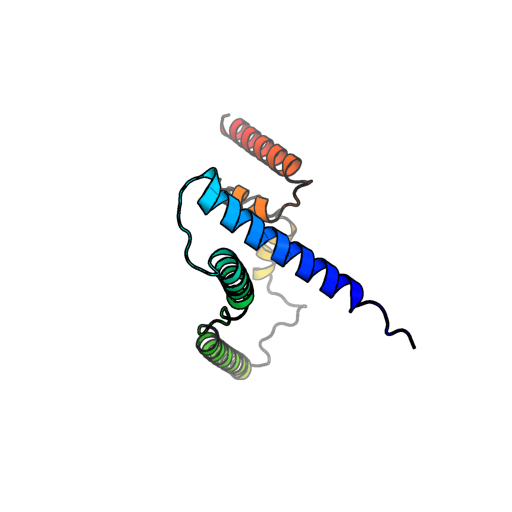O O . ILE A 1 78 ? 23.128 -16.218 -25.419 1.00 86.75 78 ILE A O 1
ATOM 646 N N . ILE A 1 79 ? 22.366 -17.514 -23.753 1.00 84.81 79 ILE A N 1
ATOM 647 C CA . ILE A 1 79 ? 23.530 -18.415 -23.751 1.00 84.81 79 ILE A CA 1
ATOM 648 C C . ILE A 1 79 ? 23.677 -19.100 -25.113 1.00 84.81 79 ILE A C 1
ATOM 650 O O . ILE A 1 79 ? 24.781 -19.181 -25.648 1.00 84.81 79 ILE A O 1
ATOM 654 N N . PHE A 1 80 ? 22.570 -19.554 -25.703 1.00 85.56 80 PHE A N 1
ATOM 655 C CA . PHE A 1 80 ? 22.590 -20.193 -27.016 1.00 85.56 80 PHE A CA 1
ATOM 656 C C . PHE A 1 80 ? 22.971 -19.206 -28.128 1.00 85.56 80 PHE A C 1
ATOM 658 O O . PHE A 1 80 ? 23.780 -19.537 -28.993 1.00 85.56 80 PHE A O 1
ATOM 665 N N . ALA A 1 81 ? 22.448 -17.977 -28.076 1.00 79.56 81 ALA A N 1
ATOM 666 C CA . ALA A 1 81 ? 22.798 -16.915 -29.012 1.00 79.56 81 ALA A CA 1
ATOM 667 C C . ALA A 1 81 ? 24.292 -16.575 -28.937 1.00 79.56 81 ALA A C 1
ATOM 669 O O . ALA A 1 81 ? 24.964 -16.590 -29.962 1.00 79.56 81 ALA A O 1
ATOM 670 N N . VAL A 1 82 ? 24.841 -16.366 -27.737 1.00 74.00 82 VAL A N 1
ATOM 671 C CA . VAL A 1 82 ? 26.277 -16.100 -27.543 1.00 74.00 82 VAL A CA 1
ATOM 672 C C . VAL A 1 82 ? 27.132 -17.300 -27.967 1.00 74.00 82 VAL A C 1
ATOM 674 O O . VAL A 1 82 ? 28.185 -17.126 -28.573 1.00 74.00 82 VAL A O 1
ATOM 677 N N . SER A 1 83 ? 26.681 -18.527 -27.698 1.00 78.38 83 SER A N 1
ATOM 678 C CA . SER A 1 83 ? 27.448 -19.734 -28.023 1.00 78.38 83 SER A CA 1
ATOM 679 C C . SER A 1 83 ? 27.485 -20.056 -29.520 1.00 78.38 83 SER A C 1
ATOM 681 O O . SER A 1 83 ? 28.474 -20.627 -29.979 1.00 78.38 83 SER A O 1
ATOM 683 N N . VAL A 1 84 ? 26.428 -19.749 -30.280 1.00 76.81 84 VAL A N 1
ATOM 684 C CA . VAL A 1 84 ? 26.362 -20.022 -31.731 1.00 76.81 84 VAL A CA 1
ATOM 685 C C . VAL A 1 84 ? 26.934 -18.855 -32.545 1.00 76.81 84 VAL A C 1
ATOM 687 O O . VAL A 1 84 ? 27.495 -19.056 -33.626 1.00 76.81 84 VAL A O 1
ATOM 690 N N . PHE A 1 85 ? 26.846 -17.627 -32.032 1.00 68.19 85 PHE A N 1
ATOM 691 C CA . PHE A 1 85 ? 27.308 -16.427 -32.720 1.00 68.19 85 PHE A CA 1
ATOM 692 C C . PHE A 1 85 ? 28.806 -16.190 -32.463 1.00 68.19 85 PHE A C 1
ATOM 694 O O . PHE A 1 85 ? 29.182 -15.417 -31.597 1.00 68.19 85 PHE A O 1
ATOM 701 N N . LYS A 1 86 ? 29.661 -16.895 -33.220 1.00 63.97 86 LYS A N 1
ATOM 702 C CA . LYS A 1 86 ? 31.124 -16.688 -33.365 1.00 63.97 86 LYS A CA 1
ATOM 703 C C . LYS A 1 86 ? 31.865 -16.216 -32.084 1.00 63.97 86 LYS A C 1
ATOM 705 O O . LYS A 1 86 ? 31.985 -15.011 -31.867 1.00 63.97 86 LYS A O 1
ATOM 710 N N . PRO A 1 87 ? 32.531 -17.113 -31.328 1.00 62.81 87 PRO A N 1
ATOM 711 C CA . PRO A 1 87 ? 33.165 -16.769 -30.044 1.00 62.81 87 PRO A CA 1
ATOM 712 C C . PRO A 1 87 ? 34.320 -15.748 -30.131 1.00 62.81 87 PRO A C 1
ATOM 714 O O . PRO A 1 87 ? 34.709 -15.185 -29.116 1.00 62.81 87 PRO A O 1
ATOM 717 N N . ASN A 1 88 ? 34.848 -15.473 -31.330 1.00 59.00 88 ASN A N 1
ATOM 718 C CA . ASN A 1 88 ? 35.970 -14.550 -31.555 1.00 59.00 88 ASN A CA 1
ATOM 719 C C . ASN A 1 88 ? 35.531 -13.162 -32.063 1.00 59.00 88 ASN A C 1
ATOM 721 O O . ASN A 1 88 ? 36.365 -12.397 -32.538 1.00 59.00 88 ASN A O 1
ATOM 725 N N . ALA A 1 89 ? 34.230 -12.855 -32.040 1.00 57.78 89 ALA A N 1
A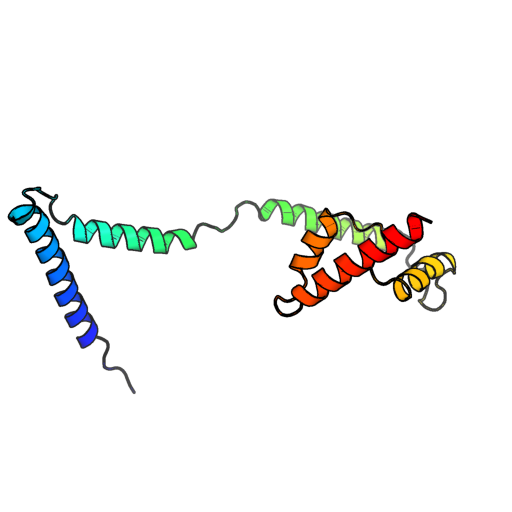TOM 726 C CA . ALA A 1 89 ? 33.688 -11.571 -32.493 1.00 57.78 89 ALA A CA 1
ATOM 727 C C . ALA A 1 89 ? 33.539 -10.534 -31.366 1.00 57.78 89 ALA A C 1
ATOM 729 O O . ALA A 1 89 ? 33.027 -9.447 -31.616 1.00 57.78 89 ALA A O 1
ATOM 730 N N . LEU A 1 90 ? 33.965 -10.856 -30.140 1.00 60.06 90 LEU A N 1
ATOM 731 C CA . LEU A 1 90 ? 34.022 -9.887 -29.050 1.00 60.06 90 LEU A CA 1
ATOM 732 C C . LEU A 1 90 ? 35.240 -8.977 -29.282 1.00 60.06 90 LEU A C 1
ATOM 734 O O . LEU A 1 90 ? 36.367 -9.473 -29.199 1.00 60.06 90 LEU A O 1
ATOM 738 N N . PRO A 1 91 ? 35.059 -7.683 -29.610 1.00 57.44 91 PRO A N 1
ATOM 739 C CA . PRO A 1 91 ? 36.185 -6.769 -29.710 1.00 57.44 91 PRO A CA 1
ATOM 740 C C . PRO A 1 91 ? 36.844 -6.675 -28.332 1.00 57.44 91 PRO A C 1
ATOM 742 O O . PRO A 1 91 ? 36.179 -6.444 -27.322 1.00 57.44 91 PRO A O 1
ATOM 745 N N . THR A 1 92 ? 38.157 -6.884 -28.276 1.00 59.62 92 THR A N 1
ATOM 746 C CA . THR A 1 92 ? 38.946 -6.510 -27.101 1.00 59.62 92 THR A CA 1
ATOM 747 C C . THR A 1 92 ? 38.744 -5.016 -26.851 1.00 59.62 92 THR A C 1
ATOM 749 O O . THR A 1 92 ? 38.696 -4.247 -27.812 1.00 59.62 92 THR A O 1
ATOM 752 N N . LEU A 1 93 ? 38.632 -4.609 -25.580 1.00 55.12 93 LEU A N 1
ATOM 753 C CA . LEU A 1 93 ? 38.367 -3.221 -25.158 1.00 55.12 93 LEU A CA 1
ATOM 754 C C . LEU A 1 93 ? 39.310 -2.195 -25.819 1.00 55.12 93 LEU A C 1
ATOM 756 O O . LEU A 1 93 ? 38.946 -1.040 -25.992 1.00 55.12 93 LEU A O 1
ATOM 760 N N . ASP A 1 94 ? 40.489 -2.636 -26.249 1.00 55.94 94 ASP A N 1
ATOM 761 C CA . ASP A 1 94 ? 41.495 -1.799 -26.901 1.00 55.94 94 ASP A CA 1
ATOM 762 C C . ASP A 1 94 ? 41.114 -1.347 -28.324 1.00 55.94 94 ASP A C 1
ATOM 764 O O . ASP A 1 94 ? 41.769 -0.469 -28.874 1.00 55.94 94 ASP A O 1
ATOM 768 N N . ASN A 1 95 ? 40.065 -1.918 -28.934 1.00 61.03 95 ASN A N 1
ATOM 769 C CA . ASN A 1 95 ? 39.631 -1.594 -30.298 1.00 61.03 95 ASN A CA 1
ATOM 770 C C . ASN A 1 95 ? 38.108 -1.405 -30.391 1.00 61.03 95 ASN A C 1
ATOM 772 O O . ASN A 1 95 ? 37.439 -2.028 -31.222 1.00 61.03 95 ASN A O 1
ATOM 776 N N . VAL A 1 96 ? 37.538 -0.551 -29.538 1.00 54.47 96 VAL A N 1
ATOM 777 C CA . VAL A 1 96 ? 36.164 -0.072 -29.741 1.00 54.47 96 VAL A CA 1
ATOM 778 C C . VAL A 1 96 ? 36.134 0.751 -31.041 1.00 54.47 96 VAL A C 1
ATOM 780 O O . VAL A 1 96 ? 36.918 1.691 -31.177 1.00 54.47 96 VAL A O 1
ATOM 783 N N . PRO A 1 97 ? 35.275 0.424 -32.027 1.00 52.34 97 PRO A N 1
ATOM 784 C CA . PRO A 1 97 ? 35.139 1.234 -33.231 1.00 52.34 97 PRO A CA 1
ATOM 785 C C . PRO A 1 97 ? 34.722 2.653 -32.835 1.00 52.34 97 PRO A C 1
ATOM 787 O O . PRO A 1 97 ? 33.805 2.809 -32.032 1.00 52.34 97 PRO A O 1
ATOM 790 N N . ALA A 1 98 ? 35.323 3.680 -33.442 1.00 54.12 98 ALA A N 1
ATOM 791 C CA . ALA A 1 98 ? 35.014 5.099 -33.198 1.00 54.12 98 ALA A CA 1
ATOM 792 C C . ALA A 1 98 ? 33.510 5.459 -33.295 1.00 54.12 98 ALA A C 1
ATOM 794 O O . ALA A 1 98 ? 33.087 6.511 -32.840 1.00 54.12 98 ALA A O 1
ATOM 795 N N . ILE A 1 99 ? 32.695 4.549 -33.830 1.00 52.56 99 ILE A N 1
ATOM 796 C CA . ILE A 1 99 ? 31.239 4.633 -33.956 1.00 52.56 99 ILE A CA 1
ATOM 797 C C . ILE A 1 99 ? 30.517 4.620 -32.592 1.00 52.56 99 ILE A C 1
ATOM 799 O O . ILE A 1 99 ? 29.388 5.085 -32.512 1.00 52.56 99 ILE A O 1
ATOM 803 N N . VAL A 1 100 ? 31.141 4.118 -31.517 1.00 52.66 100 VAL A N 1
ATOM 804 C CA . VAL A 1 100 ? 30.570 4.187 -30.151 1.00 52.66 100 VAL A CA 1
ATOM 805 C C . VAL A 1 100 ? 31.195 5.299 -29.299 1.00 52.66 100 VAL A C 1
ATOM 807 O O . VAL A 1 100 ? 30.628 5.652 -28.267 1.00 52.66 100 VAL A O 1
ATOM 810 N N . SER A 1 101 ? 32.321 5.884 -29.736 1.00 50.00 101 SER A N 1
ATOM 811 C CA . SER A 1 101 ? 32.976 6.992 -29.017 1.00 50.00 101 SER A CA 1
ATOM 812 C C . SER A 1 101 ? 32.064 8.210 -28.954 1.00 50.00 101 SER A C 1
ATOM 814 O O . SER A 1 101 ? 31.924 8.801 -27.895 1.00 50.00 101 SER A O 1
ATOM 816 N N . ASP A 1 102 ? 31.339 8.499 -30.038 1.00 49.88 102 ASP A N 1
ATOM 817 C CA . ASP A 1 102 ? 30.443 9.658 -30.109 1.00 49.88 102 ASP A CA 1
ATOM 818 C C . ASP A 1 102 ? 29.292 9.583 -29.090 1.00 49.88 102 ASP A C 1
ATOM 820 O O . ASP A 1 102 ? 28.750 10.603 -28.692 1.00 49.88 102 ASP A O 1
ATOM 824 N N . THR A 1 103 ? 28.921 8.388 -28.608 1.00 56.38 103 THR A N 1
ATOM 825 C CA . THR A 1 103 ? 27.938 8.249 -27.515 1.00 56.38 103 THR A CA 1
ATOM 826 C C . THR A 1 103 ? 28.597 8.305 -26.136 1.00 56.38 103 THR A C 1
ATOM 828 O O . THR A 1 103 ? 27.990 8.808 -25.196 1.00 56.38 103 THR A O 1
ATOM 831 N N . ILE A 1 104 ? 29.831 7.819 -25.985 1.00 56.16 104 ILE A N 1
ATOM 832 C CA . ILE A 1 104 ? 30.541 7.816 -24.695 1.00 56.16 104 ILE A CA 1
ATOM 833 C C . ILE A 1 104 ? 31.085 9.211 -24.359 1.00 56.16 104 ILE A C 1
ATOM 835 O O . ILE A 1 104 ? 30.884 9.673 -23.239 1.00 56.16 104 ILE A O 1
ATOM 839 N N . ASP A 1 105 ? 31.670 9.918 -25.327 1.00 54.41 105 ASP A N 1
ATOM 840 C CA . ASP A 1 105 ? 32.090 11.316 -25.174 1.00 54.41 105 ASP A CA 1
ATOM 841 C C . ASP A 1 105 ? 30.880 12.238 -24.939 1.00 54.41 105 ASP A C 1
ATOM 843 O O . ASP A 1 105 ? 30.962 13.204 -24.181 1.00 54.41 105 ASP A O 1
ATOM 847 N N . HIS A 1 106 ? 29.720 11.901 -25.514 1.00 45.62 106 HIS A N 1
ATOM 848 C CA . HIS A 1 106 ? 28.460 12.596 -25.253 1.00 45.62 106 HIS A CA 1
ATOM 849 C C . HIS A 1 106 ? 27.906 12.272 -23.855 1.00 45.62 106 HIS A C 1
ATOM 851 O O . HIS A 1 106 ? 27.399 13.159 -23.188 1.00 45.62 106 HIS A O 1
ATOM 857 N N . LEU A 1 107 ? 28.033 11.048 -23.337 1.00 50.19 107 LEU A N 1
ATOM 858 C CA . LEU A 1 107 ? 27.583 10.724 -21.972 1.00 50.19 107 LEU A CA 1
ATOM 859 C C . LEU A 1 107 ? 28.512 11.273 -20.882 1.00 50.19 107 LEU A C 1
ATOM 861 O O . LEU A 1 107 ? 28.047 11.580 -19.789 1.00 50.19 107 LEU A O 1
ATOM 865 N N . GLN A 1 108 ? 29.806 11.417 -21.166 1.00 49.41 108 GLN A N 1
ATOM 866 C CA . GLN A 1 108 ? 30.760 11.988 -20.216 1.00 49.41 108 GLN A CA 1
ATOM 867 C C . GLN A 1 108 ? 30.649 13.522 -20.123 1.00 49.41 108 GLN A C 1
ATOM 869 O O . GLN A 1 108 ? 30.998 14.093 -19.092 1.00 49.41 108 GLN A O 1
ATOM 874 N N . ASN A 1 109 ? 30.123 14.171 -21.169 1.00 50.12 109 ASN A N 1
ATOM 875 C CA . ASN A 1 109 ? 29.945 15.625 -21.238 1.00 50.12 109 ASN A CA 1
ATOM 876 C C . ASN A 1 109 ? 28.495 16.097 -21.050 1.00 50.12 109 ASN A C 1
ATOM 878 O O . ASN A 1 109 ? 28.271 17.301 -20.938 1.00 50.12 109 ASN A O 1
ATOM 882 N N . ASN A 1 110 ? 27.519 15.189 -20.981 1.00 43.00 110 ASN A N 1
ATOM 883 C CA . ASN A 1 110 ? 26.141 15.547 -20.675 1.00 43.00 110 ASN A CA 1
ATOM 884 C C . ASN A 1 110 ? 25.812 15.232 -19.224 1.00 43.00 110 ASN A C 1
ATOM 886 O O . ASN A 1 110 ? 25.506 14.098 -18.852 1.00 43.00 110 ASN A O 1
ATOM 890 N N . ASN A 1 111 ? 25.771 16.298 -18.427 1.00 49.19 111 ASN A N 1
ATOM 891 C CA . ASN A 1 111 ? 24.763 16.404 -17.383 1.00 49.19 111 ASN A CA 1
ATOM 892 C C . ASN A 1 111 ? 23.434 15.912 -17.978 1.00 49.19 111 ASN A C 1
ATOM 894 O O . ASN A 1 111 ? 23.050 16.356 -19.061 1.00 49.19 111 ASN A O 1
ATOM 898 N N . LEU A 1 112 ? 22.741 15.005 -17.285 1.00 45.41 112 LEU A N 1
ATOM 899 C CA . LEU A 1 112 ? 21.444 14.420 -17.668 1.00 45.41 112 LEU A CA 1
ATOM 900 C C . LEU A 1 112 ? 20.305 15.458 -17.863 1.00 45.41 112 LEU A C 1
ATOM 902 O O . LEU A 1 112 ? 19.144 15.082 -17.931 1.00 45.41 112 LEU A O 1
ATOM 906 N N . ALA A 1 113 ? 20.628 16.747 -17.950 1.00 49.00 113 ALA A N 1
ATOM 907 C CA . ALA A 1 113 ? 19.723 17.886 -17.937 1.00 49.00 113 ALA A CA 1
ATOM 908 C C . ALA A 1 113 ? 19.558 18.593 -19.300 1.00 49.00 113 ALA A C 1
ATOM 910 O O . ALA A 1 113 ? 18.932 19.638 -19.355 1.00 49.00 113 ALA A O 1
ATOM 911 N N . GLN A 1 114 ? 20.112 18.074 -20.406 1.00 50.88 114 GLN A N 1
ATOM 912 C CA . GLN A 1 114 ? 20.004 18.723 -21.733 1.00 50.88 114 GLN A CA 1
ATOM 913 C C . GLN A 1 114 ? 19.067 18.004 -22.721 1.00 50.88 114 GLN A C 1
ATOM 915 O O . GLN A 1 114 ? 19.210 18.122 -23.938 1.00 50.88 114 GLN A O 1
ATOM 920 N N . GLY A 1 115 ? 18.100 17.241 -22.215 1.00 51.34 115 GLY A N 1
ATOM 921 C CA . GLY A 1 115 ? 16.849 17.017 -22.939 1.00 51.34 115 GLY A CA 1
ATOM 922 C C . GLY A 1 115 ? 15.865 18.092 -22.497 1.00 51.34 115 GLY A C 1
ATOM 923 O O . GLY A 1 115 ? 15.913 18.470 -21.339 1.00 51.34 115 GLY A O 1
ATOM 924 N N . GLU A 1 116 ? 15.017 18.592 -23.396 1.00 53.91 116 GLU A N 1
ATOM 925 C CA . GLU A 1 116 ? 13.869 19.447 -23.062 1.00 53.91 116 GLU A CA 1
ATOM 926 C C . GLU A 1 116 ? 13.100 18.805 -21.891 1.00 53.91 116 GLU A C 1
ATOM 928 O O . GLU A 1 116 ? 12.366 17.832 -22.091 1.00 53.91 116 GLU A O 1
ATOM 933 N N . ILE A 1 117 ? 13.366 19.280 -20.667 1.00 54.28 117 ILE A N 1
ATOM 934 C CA . ILE A 1 117 ? 12.858 18.675 -19.438 1.00 54.28 117 ILE A CA 1
ATOM 935 C C . ILE A 1 117 ? 11.380 19.017 -19.385 1.00 54.28 117 ILE A C 1
ATOM 937 O O . ILE A 1 117 ? 10.983 20.139 -19.090 1.00 54.28 117 ILE A O 1
ATOM 941 N N . LYS A 1 118 ? 10.542 18.044 -19.725 1.00 59.72 118 LYS A N 1
ATOM 942 C CA . LYS A 1 118 ? 9.091 18.206 -19.624 1.00 59.72 118 LYS A CA 1
ATOM 943 C C . LYS A 1 118 ? 8.718 18.328 -18.152 1.00 59.72 118 LYS A C 1
ATOM 945 O O . LYS A 1 118 ? 9.361 17.708 -17.310 1.00 59.72 118 LYS A O 1
ATOM 950 N N . GLU A 1 119 ? 7.638 19.042 -17.843 1.00 62.78 119 GLU A N 1
ATOM 951 C CA . GLU A 1 119 ? 7.137 19.209 -16.465 1.00 62.78 119 GLU A CA 1
ATOM 952 C C . GLU A 1 119 ? 7.046 17.870 -15.692 1.00 62.78 119 GLU A C 1
ATOM 954 O O . GLU A 1 119 ? 7.323 17.794 -14.493 1.00 62.78 119 G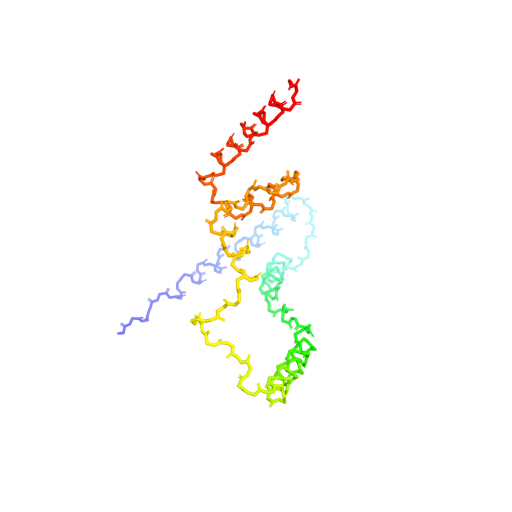LU A O 1
ATOM 959 N N . ASP A 1 120 ? 6.733 16.785 -16.409 1.00 68.69 120 ASP A N 1
ATOM 960 C CA . ASP A 1 120 ? 6.662 15.419 -15.886 1.00 68.69 120 ASP A CA 1
ATOM 961 C C . ASP A 1 120 ? 8.015 14.865 -15.392 1.00 68.69 120 ASP A C 1
ATOM 963 O O . ASP A 1 120 ? 8.055 14.038 -14.479 1.00 68.69 120 ASP A O 1
ATOM 967 N N . GLU A 1 121 ? 9.134 15.297 -15.973 1.00 71.88 121 GLU A N 1
ATOM 968 C CA . GLU A 1 121 ? 10.475 14.804 -15.656 1.00 71.88 121 GLU A CA 1
ATOM 969 C C . GLU A 1 121 ? 10.992 15.372 -14.328 1.00 71.88 121 GLU A C 1
ATOM 971 O O . GLU A 1 121 ? 11.582 14.615 -13.561 1.00 71.88 121 GLU A O 1
ATOM 976 N N . ILE A 1 122 ? 10.665 16.624 -13.976 1.00 81.00 122 ILE A N 1
ATOM 977 C CA . ILE A 1 122 ? 11.035 17.249 -12.683 1.00 81.00 122 ILE A CA 1
ATOM 978 C C . ILE A 1 122 ? 10.369 16.529 -11.518 1.00 81.00 122 ILE A C 1
ATOM 980 O O . ILE A 1 122 ? 10.987 16.276 -10.480 1.00 81.00 122 ILE A O 1
ATOM 984 N N . LEU A 1 123 ? 9.091 16.182 -11.695 1.00 81.75 123 LEU A N 1
ATOM 985 C CA . LEU A 1 123 ? 8.321 15.444 -10.700 1.00 81.75 123 LEU A CA 1
ATOM 986 C C . LEU A 1 123 ? 8.913 14.049 -10.479 1.00 81.75 123 LEU A C 1
ATOM 988 O O . LEU A 1 123 ? 8.937 13.560 -9.350 1.00 81.75 123 LEU A O 1
ATOM 992 N N . ILE A 1 124 ? 9.424 13.417 -11.539 1.00 81.25 124 ILE A N 1
ATOM 993 C CA . ILE A 1 124 ? 10.096 12.118 -11.453 1.00 81.25 124 ILE A CA 1
ATOM 994 C C . ILE A 1 124 ? 11.477 12.261 -10.806 1.00 81.25 124 ILE A C 1
ATOM 996 O O . ILE A 1 124 ? 11.812 11.462 -9.932 1.00 81.25 124 ILE A O 1
ATOM 1000 N N . THR A 1 125 ? 12.275 13.261 -11.184 1.00 80.75 125 THR A N 1
ATOM 1001 C CA . THR A 1 125 ? 13.610 13.484 -10.607 1.00 80.75 125 THR A CA 1
ATOM 1002 C C . THR A 1 125 ? 13.538 13.889 -9.138 1.00 80.75 125 THR A C 1
ATOM 1004 O O . THR A 1 125 ? 14.370 13.436 -8.357 1.00 80.75 125 THR A O 1
ATOM 1007 N N . SER A 1 126 ? 12.500 14.627 -8.727 1.00 82.56 126 SER A N 1
ATOM 1008 C CA . SER A 1 126 ? 12.248 14.992 -7.325 1.00 82.56 126 SER A CA 1
ATOM 1009 C C . SER A 1 126 ? 12.106 13.769 -6.407 1.00 82.56 126 SER A C 1
ATOM 1011 O O . SER A 1 126 ? 12.512 13.836 -5.252 1.00 82.56 126 SER A O 1
ATOM 1013 N N . LEU A 1 127 ? 11.638 12.618 -6.913 1.00 89.62 127 LEU A N 1
ATOM 1014 C CA . LEU A 1 127 ? 11.551 11.374 -6.128 1.00 89.62 127 LEU A CA 1
ATOM 1015 C C . LEU A 1 127 ? 12.915 10.771 -5.763 1.00 89.62 127 LEU A C 1
ATOM 1017 O O . LEU A 1 127 ? 12.983 9.892 -4.900 1.00 89.62 127 LEU A O 1
ATOM 1021 N N . PHE A 1 128 ? 13.981 11.190 -6.444 1.00 91.38 128 PHE A N 1
ATOM 1022 C CA . PHE A 1 128 ? 15.341 10.696 -6.235 1.00 91.38 128 PHE A CA 1
ATOM 1023 C C . PHE A 1 128 ? 16.257 11.730 -5.566 1.00 91.38 128 PHE A C 1
ATOM 1025 O O . PHE A 1 128 ? 17.398 11.394 -5.247 1.00 91.38 128 PHE A O 1
ATOM 1032 N N . VAL A 1 129 ? 15.767 12.952 -5.332 1.00 88.31 129 VAL A N 1
ATOM 1033 C CA . VAL A 1 129 ? 16.488 14.009 -4.615 1.00 88.31 129 VAL A CA 1
ATOM 1034 C C . VAL A 1 129 ? 16.198 13.888 -3.111 1.00 88.31 129 VAL A C 1
ATOM 1036 O O . VAL A 1 129 ? 15.038 13.739 -2.727 1.00 88.31 129 VAL A O 1
ATOM 1039 N N . PRO A 1 130 ? 17.221 13.923 -2.239 1.00 88.50 130 PRO A N 1
ATOM 1040 C CA . PRO A 1 130 ? 17.027 13.935 -0.790 1.00 88.50 130 PRO A CA 1
ATOM 1041 C C . PRO A 1 130 ? 16.216 15.151 -0.309 1.00 88.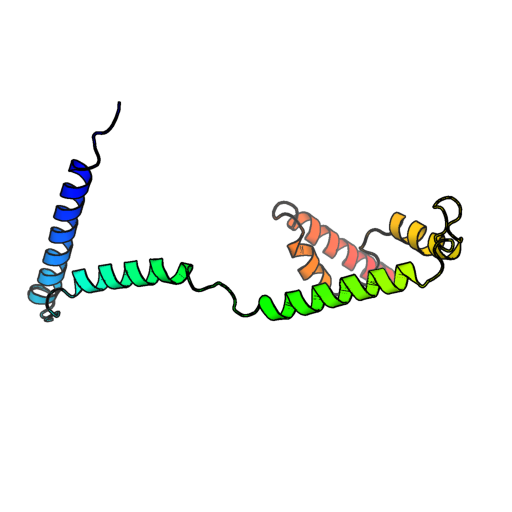50 130 PRO A C 1
ATOM 1043 O O . PRO A 1 130 ? 16.461 16.262 -0.764 1.00 88.50 130 PRO A O 1
ATOM 1046 N N . ASP A 1 131 ? 15.314 14.973 0.667 1.00 87.50 131 ASP A N 1
ATOM 1047 C CA . ASP A 1 131 ? 14.411 16.034 1.167 1.00 87.50 131 ASP A CA 1
ATOM 1048 C C . ASP A 1 131 ? 15.124 17.343 1.566 1.00 87.50 131 ASP A C 1
ATOM 1050 O O . ASP A 1 131 ? 14.563 18.426 1.434 1.00 87.50 131 ASP A O 1
ATOM 1054 N N . ASN A 1 132 ? 16.364 17.262 2.058 1.00 90.94 132 ASN A N 1
ATOM 1055 C CA . ASN A 1 132 ? 17.176 18.413 2.471 1.00 90.94 132 ASN A CA 1
ATOM 1056 C C . ASN A 1 132 ? 17.820 19.186 1.305 1.00 90.94 132 ASN A C 1
ATOM 1058 O O . ASN A 1 132 ? 18.441 20.217 1.550 1.00 90.94 132 ASN A O 1
ATOM 1062 N N . GLU A 1 133 ? 17.714 18.671 0.083 1.00 88.56 133 GLU A N 1
ATOM 1063 C CA . GLU A 1 133 ? 18.293 19.220 -1.153 1.00 88.56 133 GLU A CA 1
ATOM 1064 C C . GLU A 1 133 ? 17.201 19.558 -2.189 1.00 88.56 133 GLU A C 1
ATOM 1066 O O . GLU A 1 133 ? 17.495 20.131 -3.236 1.00 88.56 133 GLU A O 1
ATOM 1071 N N . ILE A 1 134 ? 15.929 19.242 -1.898 1.00 88.12 134 ILE A N 1
ATOM 1072 C CA . ILE A 1 134 ? 14.792 19.502 -2.796 1.00 88.12 134 ILE A CA 1
ATOM 1073 C C . ILE A 1 134 ? 14.605 21.000 -3.055 1.00 88.12 134 ILE A C 1
ATOM 1075 O O . ILE A 1 134 ? 14.374 21.378 -4.201 1.00 88.12 134 ILE A O 1
ATOM 1079 N N . ASP A 1 135 ? 14.729 21.843 -2.029 1.00 89.12 135 ASP A N 1
ATOM 1080 C CA . ASP A 1 135 ? 14.537 23.292 -2.175 1.00 89.12 135 ASP A CA 1
ATOM 1081 C C . ASP A 1 135 ? 15.562 23.892 -3.160 1.00 89.12 135 ASP A C 1
ATOM 1083 O O . ASP A 1 135 ? 15.194 24.608 -4.086 1.00 89.12 135 ASP A O 1
ATOM 1087 N N . GLU A 1 136 ? 16.840 23.515 -3.036 1.00 89.38 136 GLU A N 1
ATOM 1088 C CA . GLU A 1 136 ? 17.914 23.958 -3.940 1.00 89.38 136 GLU A CA 1
ATOM 1089 C C . GLU A 1 136 ? 17.732 23.413 -5.366 1.00 89.38 136 GLU A C 1
ATOM 1091 O O . GLU A 1 136 ? 17.985 24.112 -6.348 1.00 89.38 136 GLU A O 1
ATOM 1096 N N . PHE A 1 137 ? 17.258 22.173 -5.498 1.00 88.75 137 PHE A N 1
ATOM 1097 C CA . PHE A 1 137 ? 16.957 21.567 -6.793 1.00 88.75 137 PHE A CA 1
ATOM 1098 C C . PHE A 1 137 ? 15.829 22.305 -7.536 1.00 88.75 137 PHE A C 1
ATOM 1100 O O . PHE A 1 137 ? 15.963 22.584 -8.729 1.00 88.75 137 PHE A O 1
ATOM 1107 N N . VAL A 1 138 ? 14.742 22.652 -6.838 1.00 86.50 138 VAL A N 1
ATOM 1108 C CA . VAL A 1 138 ? 13.605 23.387 -7.420 1.00 86.50 138 VAL A CA 1
ATOM 1109 C C . VAL A 1 138 ? 14.006 24.813 -7.796 1.00 86.50 138 VAL A C 1
ATOM 1111 O O . VAL A 1 138 ? 13.666 25.268 -8.888 1.00 86.50 138 VAL A O 1
ATOM 1114 N N . ASP A 1 139 ? 14.757 25.499 -6.934 1.00 86.44 139 ASP A N 1
ATOM 1115 C CA . ASP A 1 139 ? 15.224 26.861 -7.201 1.00 86.44 139 ASP A CA 1
ATOM 1116 C C . ASP A 1 139 ? 16.121 26.915 -8.446 1.00 86.44 139 ASP A C 1
ATOM 1118 O O . ASP A 1 139 ? 15.930 27.767 -9.317 1.00 86.44 139 ASP A O 1
ATOM 1122 N N . ASN A 1 140 ? 17.055 25.969 -8.580 1.00 84.44 140 ASN A N 1
ATOM 1123 C CA . ASN A 1 140 ? 17.926 25.881 -9.752 1.00 84.44 140 ASN A CA 1
ATOM 1124 C C . ASN A 1 140 ? 17.140 25.586 -11.038 1.00 84.44 140 ASN A C 1
ATOM 1126 O O . ASN A 1 140 ? 17.430 26.190 -12.069 1.00 84.44 140 ASN A O 1
ATOM 1130 N N . TYR A 1 141 ? 16.118 24.726 -10.971 1.00 83.50 141 TYR A N 1
ATOM 1131 C CA . TYR A 1 141 ? 15.245 24.440 -12.110 1.00 83.50 141 TYR A CA 1
ATOM 1132 C C . TYR A 1 141 ? 14.491 25.690 -12.591 1.00 83.50 141 TYR A C 1
ATOM 1134 O O . TYR A 1 141 ? 14.503 26.010 -13.779 1.00 83.50 141 TYR A O 1
ATOM 1142 N N . VAL A 1 142 ? 13.859 26.429 -11.671 1.00 83.56 142 VAL A N 1
ATOM 1143 C CA . VAL A 1 142 ? 13.091 27.638 -12.022 1.00 83.56 142 VAL A CA 1
ATOM 1144 C C . VAL A 1 142 ? 13.999 28.710 -12.624 1.00 83.56 142 VAL A C 1
ATOM 1146 O O . VAL A 1 142 ? 13.604 29.404 -13.560 1.00 83.56 142 VAL A O 1
ATOM 1149 N N . LEU A 1 143 ? 15.217 28.855 -12.099 1.00 80.75 143 LEU A N 1
ATOM 1150 C CA . LEU A 1 143 ? 16.194 29.802 -12.631 1.00 80.75 143 LEU A CA 1
ATOM 1151 C C . LEU A 1 143 ? 16.672 29.415 -14.032 1.00 80.75 143 LEU A C 1
ATOM 1153 O O . LEU A 1 143 ? 16.827 30.297 -14.873 1.00 80.75 143 LEU A O 1
ATOM 1157 N N . GLU A 1 144 ? 16.893 28.129 -14.290 1.00 76.88 144 GLU A N 1
ATOM 1158 C CA . GLU A 1 144 ? 17.295 27.642 -15.608 1.00 76.88 144 GLU A CA 1
ATOM 1159 C C . GLU A 1 144 ? 16.193 27.883 -16.651 1.00 76.88 144 GLU A C 1
ATOM 1161 O O . GLU A 1 144 ? 16.479 28.462 -17.699 1.00 76.88 144 GLU A O 1
ATOM 1166 N N . GLU A 1 145 ? 14.933 27.573 -16.329 1.00 73.00 145 GLU A N 1
ATOM 1167 C CA . GLU A 1 145 ? 13.781 27.810 -17.214 1.00 73.00 145 GLU A CA 1
ATOM 1168 C C . GLU A 1 145 ? 13.619 29.296 -17.576 1.00 73.00 145 GLU A C 1
ATOM 1170 O O . GLU A 1 145 ? 13.513 29.654 -18.748 1.00 73.00 145 GLU A O 1
ATOM 1175 N N . LEU A 1 146 ? 13.682 30.192 -16.583 1.00 74.69 146 LEU A N 1
ATOM 1176 C CA . LEU A 1 146 ? 13.558 31.635 -16.818 1.00 74.69 146 LEU A CA 1
ATOM 1177 C C . LEU A 1 146 ? 14.693 32.191 -17.689 1.00 74.69 146 LEU A C 1
ATOM 1179 O O . LEU A 1 146 ? 14.472 33.107 -18.482 1.00 74.69 146 LEU A O 1
ATOM 1183 N N . VAL A 1 147 ? 15.906 31.650 -17.546 1.00 73.00 147 VAL A N 1
ATOM 1184 C CA . VAL A 1 147 ? 17.057 32.043 -18.369 1.00 73.00 147 VAL A CA 1
ATOM 1185 C C . VAL A 1 147 ? 16.901 31.529 -19.801 1.00 73.00 147 VAL A C 1
ATOM 1187 O O . VAL A 1 147 ? 17.204 32.268 -20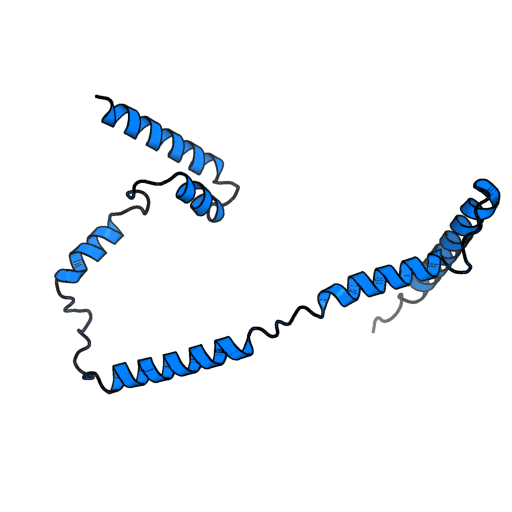.739 1.00 73.00 147 VAL A O 1
ATOM 1190 N N . TYR A 1 148 ? 16.407 30.303 -19.996 1.00 65.94 148 TYR A N 1
ATOM 1191 C CA . TYR A 1 148 ? 16.102 29.787 -21.334 1.00 65.94 148 TYR A CA 1
ATOM 1192 C C . TYR A 1 148 ? 15.008 30.608 -22.027 1.00 65.94 148 TYR A C 1
ATOM 1194 O O . TYR A 1 148 ? 15.185 30.978 -23.191 1.00 65.94 148 TYR A O 1
ATOM 1202 N N . ASP A 1 149 ? 13.941 30.966 -21.312 1.00 65.19 149 ASP A N 1
ATOM 1203 C CA . ASP A 1 149 ? 12.869 31.825 -21.824 1.00 65.19 149 ASP A CA 1
ATOM 1204 C C . ASP A 1 149 ? 13.382 33.218 -22.223 1.00 65.19 149 ASP A C 1
ATOM 1206 O O . ASP A 1 149 ? 13.045 33.724 -23.296 1.00 65.19 149 ASP A O 1
ATOM 1210 N N . GLU A 1 150 ? 14.237 33.841 -21.403 1.00 64.69 150 GLU A N 1
ATOM 1211 C CA . GLU A 1 150 ? 14.817 35.159 -21.696 1.00 64.69 150 GLU A CA 1
ATOM 121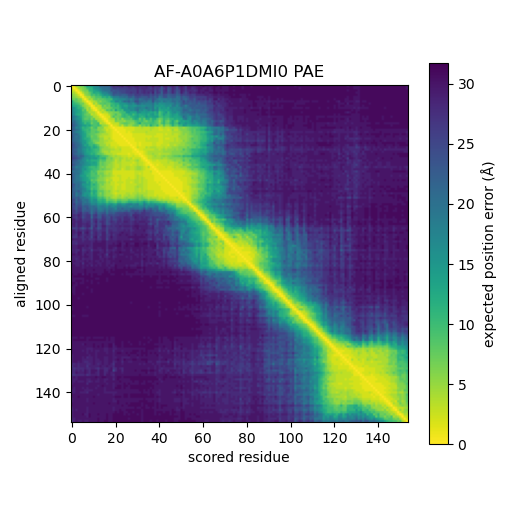2 C C . GLU A 1 150 ? 15.764 35.126 -22.910 1.00 64.69 150 GLU A C 1
ATOM 1214 O O . GLU A 1 150 ? 15.754 36.045 -23.733 1.00 64.69 150 GLU A O 1
ATOM 1219 N N . VAL A 1 151 ? 16.554 34.058 -23.061 1.00 59.84 151 VAL A N 1
ATOM 1220 C CA . VAL A 1 151 ? 17.490 33.882 -24.186 1.00 59.84 151 VAL A CA 1
ATOM 1221 C C . VAL A 1 151 ? 16.767 33.538 -25.495 1.00 59.84 151 VAL A C 1
ATOM 1223 O O . VAL A 1 151 ? 17.237 33.934 -26.560 1.00 59.84 151 VAL A O 1
ATOM 1226 N N . MET A 1 152 ? 15.624 32.847 -25.442 1.00 58.38 152 MET A N 1
ATOM 1227 C CA . MET A 1 152 ? 14.812 32.509 -26.623 1.00 58.38 152 MET A CA 1
ATOM 1228 C C . MET A 1 152 ? 13.824 33.616 -27.036 1.00 58.38 152 MET A C 1
ATOM 1230 O O . MET A 1 152 ? 13.294 33.579 -28.149 1.00 58.38 152 MET A O 1
ATOM 1234 N N . ALA A 1 153 ? 13.564 34.599 -26.168 1.00 57.41 153 ALA A N 1
ATOM 1235 C CA . ALA A 1 153 ? 12.660 35.721 -26.434 1.00 57.41 153 ALA A CA 1
ATOM 1236 C C . ALA A 1 153 ? 13.318 36.930 -27.140 1.00 57.41 153 ALA A C 1
ATOM 1238 O O . ALA A 1 153 ? 12.624 37.924 -27.384 1.00 57.41 153 ALA A O 1
ATOM 1239 N N . ASN A 1 154 ? 14.616 36.867 -27.478 1.00 45.59 154 ASN A N 1
ATOM 1240 C CA . ASN A 1 154 ? 15.386 37.963 -28.089 1.00 45.59 154 ASN A CA 1
ATOM 1241 C C . ASN A 1 154 ? 16.008 37.584 -29.444 1.00 45.59 154 ASN A C 1
ATOM 1243 O O . ASN A 1 154 ? 16.713 36.554 -29.512 1.00 45.59 154 ASN A O 1
#

Secondary structure (DSSP, 8-state):
-----TTHHHHHHHHHHHHHHHHHHHIIIIIS---PPTTHHHHHHHHHHHHHHHTTTS---TTHHHHHHHHHHHHHHHHHHHHHS-TT-S--GGG--TTTHHHHHHHHH--TT-S---HHHHHHHHTTS-TTTHHHHHHHHHHHHHHHHHHHT-